Protein AF-A0A6L4A981-F1 (afdb_monomer_lite)

Radius of gyration: 19.8 Å; chains: 1; bounding box: 22×56×49 Å

pLDDT: mean 72.38, std 17.33, range [39.31, 90.94]

Sequence (71 aa):
MLYDLQKTRILAGQRTTTTSTTNKVSIKGTREELIAQIAALDEAYEAGNLDEEEYETQRQALKDALRRHFK

Structure (mmCIF, N/CA/C/O backbone):
data_AF-A0A6L4A981-F1
#
_entry.id   AF-A0A6L4A981-F1
#
loop_
_atom_site.group_PDB
_atom_site.id
_atom_site.type_symbol
_atom_site.label_atom_id
_atom_site.label_alt_id
_atom_site.label_comp_id
_atom_site.label_asym_id
_atom_site.label_entity_id
_atom_site.label_seq_id
_atom_site.pdbx_PDB_ins_code
_atom_site.Cartn_x
_atom_site.Cartn_y
_atom_site.Cartn_z
_atom_site.occupancy
_atom_site.B_iso_or_equiv
_atom_site.auth_seq_id
_atom_site.auth_comp_id
_atom_site.auth_asym_id
_atom_site.auth_atom_id
_atom_site.pdbx_PDB_model_num
ATOM 1 N N . MET A 1 1 ? -9.788 -45.511 33.840 1.00 54.31 1 MET A N 1
ATOM 2 C CA . MET A 1 1 ? -9.569 -44.227 33.143 1.00 54.31 1 MET A CA 1
ATOM 3 C C . MET A 1 1 ? -8.097 -44.135 32.781 1.00 54.31 1 MET A C 1
ATOM 5 O O . MET A 1 1 ? -7.304 -43.713 33.609 1.00 54.31 1 MET A O 1
ATOM 9 N N . LEU A 1 2 ? -7.724 -44.618 31.596 1.00 51.00 2 LEU A N 1
ATOM 10 C CA . LEU A 1 2 ? -6.359 -44.545 31.079 1.00 51.00 2 LEU A CA 1
ATOM 11 C C . LEU A 1 2 ? -6.463 -43.899 29.697 1.00 51.00 2 LEU A C 1
ATOM 13 O O . LEU A 1 2 ? -7.048 -44.480 28.788 1.00 51.00 2 LEU A O 1
ATOM 17 N N . TYR A 1 3 ? -6.020 -42.648 29.600 1.00 45.66 3 TYR A N 1
ATOM 18 C CA . TYR A 1 3 ? -6.024 -41.879 28.362 1.00 45.66 3 TYR A CA 1
ATOM 19 C C . TYR A 1 3 ? -4.968 -42.455 27.422 1.00 45.66 3 TYR A C 1
ATOM 21 O O . TYR A 1 3 ? -3.774 -42.286 27.662 1.00 45.66 3 TYR A O 1
ATOM 29 N N . ASP A 1 4 ? -5.405 -43.123 26.360 1.00 56.81 4 ASP A N 1
ATOM 30 C CA . ASP A 1 4 ? -4.520 -43.518 25.272 1.00 56.81 4 ASP A CA 1
ATOM 31 C C . ASP A 1 4 ? -4.428 -42.348 24.282 1.00 56.81 4 ASP A C 1
ATOM 33 O O . ASP A 1 4 ? -5.340 -42.068 23.502 1.00 56.81 4 ASP A O 1
ATOM 37 N N . LEU A 1 5 ? -3.338 -41.588 24.391 1.00 58.66 5 LEU A N 1
ATOM 38 C CA . LEU A 1 5 ? -3.016 -40.452 23.532 1.00 58.66 5 LEU A CA 1
ATOM 39 C C . LEU A 1 5 ? -2.302 -40.977 22.273 1.00 58.66 5 LEU A C 1
ATOM 41 O O . LEU A 1 5 ? -1.094 -40.810 22.088 1.00 58.66 5 LEU A O 1
ATOM 45 N N . GLN A 1 6 ? -3.050 -41.664 21.410 1.00 58.97 6 GLN A N 1
ATOM 46 C CA . GLN A 1 6 ? -2.542 -42.174 20.137 1.00 58.97 6 GLN A CA 1
ATOM 47 C C . GLN A 1 6 ? -2.414 -41.014 19.140 1.00 58.97 6 GLN A C 1
ATOM 49 O O . GLN A 1 6 ? -3.377 -40.543 18.540 1.00 58.97 6 GLN A O 1
ATOM 54 N N . LYS A 1 7 ? -1.171 -40.542 19.015 1.00 57.19 7 LYS A N 1
ATOM 55 C CA . LYS A 1 7 ? -0.667 -39.527 18.087 1.00 57.19 7 LYS A CA 1
ATOM 56 C C . LYS A 1 7 ? -1.075 -39.820 16.637 1.00 57.19 7 LYS A C 1
ATOM 58 O O . LYS A 1 7 ? -0.350 -40.498 15.909 1.00 57.19 7 LYS A O 1
ATOM 63 N N . THR A 1 8 ? -2.166 -39.229 16.167 1.00 54.12 8 THR A N 1
ATOM 64 C CA . THR A 1 8 ? -2.469 -39.137 14.736 1.00 54.12 8 THR A CA 1
ATOM 65 C C . THR A 1 8 ? -1.651 -38.011 14.117 1.00 54.12 8 THR A C 1
ATOM 67 O O . THR A 1 8 ? -1.982 -36.829 14.140 1.00 54.12 8 THR A O 1
ATOM 70 N N . ARG A 1 9 ? -0.507 -38.423 13.574 1.00 55.47 9 ARG A N 1
ATOM 71 C CA . ARG A 1 9 ? 0.368 -37.649 12.701 1.00 55.47 9 ARG A CA 1
ATOM 72 C C . ARG A 1 9 ? -0.401 -37.286 11.420 1.00 55.47 9 ARG A C 1
ATOM 74 O O . ARG A 1 9 ? -0.398 -38.060 10.470 1.00 55.47 9 ARG A O 1
ATOM 81 N N . ILE A 1 10 ? -1.046 -36.120 11.382 1.00 58.38 10 ILE A N 1
ATOM 82 C CA . ILE A 1 10 ? -1.552 -35.540 10.130 1.00 58.38 10 ILE A CA 1
ATOM 83 C C . ILE A 1 10 ? -0.377 -34.846 9.428 1.00 58.38 10 ILE A C 1
ATOM 85 O O . ILE A 1 10 ? -0.078 -33.680 9.663 1.00 58.38 10 ILE A O 1
ATOM 89 N N . LEU A 1 11 ? 0.324 -35.603 8.579 1.00 56.09 11 LEU A N 1
ATOM 90 C CA . LEU A 1 11 ? 1.021 -35.055 7.415 1.00 56.09 11 LEU A CA 1
ATOM 91 C C . LEU A 1 11 ? 0.017 -35.043 6.259 1.00 56.09 11 LEU A C 1
ATOM 93 O O . LEU A 1 11 ? -0.121 -36.046 5.568 1.00 56.09 11 LEU A O 1
ATOM 97 N N . ALA A 1 12 ? -0.676 -33.926 6.054 1.00 50.19 12 ALA A N 1
ATOM 98 C CA . ALA A 1 12 ? -1.266 -33.576 4.764 1.00 50.19 12 ALA A CA 1
ATOM 99 C C . ALA A 1 12 ? -1.731 -32.116 4.788 1.00 50.19 12 ALA A C 1
ATOM 101 O O . ALA A 1 12 ? -2.741 -31.784 5.393 1.00 50.19 12 ALA A O 1
ATOM 102 N N . GLY A 1 13 ? -0.958 -31.265 4.114 1.00 54.38 13 GLY A N 1
ATOM 103 C CA . GLY A 1 13 ? -1.483 -30.163 3.314 1.00 54.38 13 GLY A CA 1
ATOM 104 C C . GLY A 1 13 ? -2.436 -29.179 3.985 1.00 54.38 13 GLY A C 1
ATOM 105 O O . GLY A 1 13 ? -3.629 -29.225 3.736 1.00 54.38 13 GLY A O 1
ATOM 106 N N . GLN A 1 14 ? -1.885 -28.189 4.678 1.00 47.16 14 GLN A N 1
ATOM 107 C CA . GLN A 1 14 ? -2.248 -26.789 4.453 1.00 47.16 14 GLN A CA 1
ATOM 108 C C . GLN A 1 14 ? -1.227 -25.930 5.187 1.00 47.16 14 GLN A C 1
ATOM 110 O O . GLN A 1 14 ? -1.124 -25.959 6.410 1.00 47.16 14 GLN A O 1
ATOM 115 N N . ARG A 1 15 ? -0.413 -25.203 4.414 1.00 48.00 15 ARG A N 1
ATOM 116 C CA . ARG A 1 15 ? 0.404 -24.114 4.947 1.00 48.00 15 ARG A CA 1
ATOM 117 C C . ARG A 1 15 ? -0.562 -23.153 5.624 1.00 48.00 15 ARG A C 1
ATOM 119 O O . ARG A 1 15 ? -1.392 -22.540 4.963 1.00 48.00 15 ARG A O 1
ATOM 126 N N . THR A 1 16 ? -0.451 -23.093 6.939 1.00 47.78 16 THR A N 1
ATOM 127 C CA . THR A 1 16 ? -1.125 -22.140 7.801 1.00 47.78 16 THR A CA 1
ATOM 128 C C . THR A 1 16 ? -0.834 -20.732 7.299 1.00 47.78 16 THR A C 1
ATOM 130 O O . THR A 1 16 ? 0.306 -20.264 7.313 1.00 47.78 16 THR A O 1
ATOM 133 N N . THR A 1 17 ? -1.883 -20.065 6.840 1.00 49.66 17 THR A N 1
ATOM 134 C CA . THR A 1 17 ? -2.042 -18.624 6.990 1.00 49.66 17 THR A CA 1
ATOM 135 C C . THR A 1 17 ? -1.808 -18.245 8.453 1.00 49.66 17 THR A C 1
ATOM 137 O O . THR A 1 17 ? -2.261 -18.976 9.334 1.00 49.66 17 THR A O 1
ATOM 140 N N . THR A 1 18 ? -1.178 -17.084 8.683 1.00 51.50 18 THR A N 1
ATOM 141 C CA . THR A 1 18 ? -0.975 -16.402 9.987 1.00 51.50 18 THR A CA 1
ATOM 142 C C . THR A 1 18 ? 0.038 -17.108 10.905 1.00 51.50 18 THR A C 1
ATOM 144 O O . THR A 1 18 ? -0.006 -18.316 11.068 1.00 51.50 18 THR A O 1
ATOM 147 N N . THR A 1 19 ? 1.050 -16.500 11.526 1.00 55.19 19 THR A N 1
ATOM 148 C CA . THR A 1 19 ? 1.381 -15.111 11.888 1.00 55.19 19 THR A CA 1
ATOM 149 C C . THR A 1 19 ? 2.807 -15.163 12.457 1.00 55.19 19 THR A C 1
ATOM 151 O O . THR A 1 19 ? 3.066 -16.056 13.262 1.00 55.19 19 THR A O 1
ATOM 154 N N . SER A 1 20 ? 3.708 -14.238 12.105 1.00 44.22 20 SER A N 1
ATOM 155 C CA . SER A 1 20 ? 4.635 -13.578 13.056 1.00 44.22 20 SER A CA 1
ATOM 156 C C . SER A 1 20 ? 5.820 -12.902 12.367 1.00 44.22 20 SER A C 1
ATOM 158 O O . SER A 1 20 ? 6.754 -13.542 11.894 1.00 44.22 20 SER A O 1
ATOM 160 N N . THR A 1 21 ? 5.779 -11.574 12.435 1.00 43.75 21 THR A N 1
ATOM 161 C CA . THR A 1 21 ? 6.872 -10.746 12.951 1.00 43.75 21 THR A CA 1
ATOM 162 C C . THR A 1 21 ? 8.213 -10.854 12.238 1.00 43.75 21 THR A C 1
ATOM 164 O O . THR A 1 21 ? 9.186 -11.416 12.727 1.00 43.75 21 THR A O 1
ATOM 167 N N . THR A 1 22 ? 8.321 -10.102 11.152 1.00 39.31 22 THR A N 1
ATOM 168 C CA . THR A 1 22 ? 9.312 -9.026 11.118 1.00 39.31 22 THR A CA 1
ATOM 169 C C . THR A 1 22 ? 8.670 -7.887 10.333 1.00 39.31 22 THR A C 1
ATOM 171 O O . THR A 1 22 ? 8.570 -7.975 9.115 1.00 39.31 22 THR A O 1
ATOM 174 N N . ASN A 1 23 ? 8.248 -6.813 11.009 1.00 51.34 23 ASN A N 1
ATOM 175 C CA . ASN A 1 23 ? 7.918 -5.521 10.384 1.00 51.34 23 ASN A CA 1
ATOM 176 C C . ASN A 1 23 ? 9.198 -4.855 9.826 1.00 51.34 23 ASN A C 1
ATOM 178 O O . ASN A 1 23 ? 9.511 -3.700 10.081 1.00 51.34 23 ASN A O 1
ATOM 182 N N . LYS A 1 24 ? 9.995 -5.612 9.073 1.00 47.12 24 LYS A N 1
ATOM 183 C CA . LYS A 1 24 ? 10.833 -5.083 8.011 1.00 47.12 24 LYS A CA 1
ATOM 184 C C . LYS A 1 24 ? 10.008 -5.327 6.770 1.00 47.12 24 LYS A C 1
ATOM 186 O O . LYS A 1 24 ? 9.987 -6.451 6.275 1.00 47.12 24 LYS A O 1
ATOM 191 N N . VAL A 1 25 ? 9.320 -4.293 6.293 1.00 55.53 25 VAL A N 1
ATOM 192 C CA . VAL A 1 25 ? 8.748 -4.286 4.948 1.00 55.53 25 VAL A CA 1
ATOM 193 C C . VAL A 1 25 ? 9.929 -4.481 4.000 1.00 55.53 25 VAL A C 1
ATOM 195 O O . VAL A 1 25 ? 10.656 -3.553 3.657 1.00 55.53 25 VAL A O 1
ATOM 198 N N . SER A 1 26 ? 10.225 -5.735 3.678 1.00 52.66 26 SER A N 1
ATOM 199 C CA . SER A 1 26 ? 11.204 -6.069 2.664 1.00 52.66 26 SER A CA 1
ATOM 200 C C . SER A 1 26 ? 10.483 -5.764 1.367 1.00 52.66 26 SER A C 1
ATOM 202 O O . SER A 1 26 ? 9.658 -6.554 0.917 1.00 52.66 26 SER A O 1
ATOM 204 N N . ILE A 1 27 ? 10.725 -4.575 0.813 1.00 58.16 27 ILE A N 1
ATOM 205 C CA . ILE A 1 27 ? 10.095 -4.084 -0.418 1.00 58.16 27 ILE A CA 1
ATOM 206 C C . ILE A 1 27 ? 10.688 -4.822 -1.641 1.00 58.16 27 ILE A C 1
ATOM 208 O O . ILE A 1 27 ? 11.192 -4.231 -2.592 1.00 58.16 27 ILE A O 1
ATOM 212 N N . LYS A 1 28 ? 10.713 -6.154 -1.571 1.00 56.62 28 LYS A N 1
ATOM 213 C CA . LYS A 1 28 ? 11.102 -7.101 -2.616 1.00 56.62 28 LYS A CA 1
ATOM 214 C C . LYS A 1 28 ? 9.936 -8.068 -2.837 1.00 56.62 28 LYS A C 1
ATOM 216 O O . LYS A 1 28 ? 10.103 -9.275 -2.719 1.00 56.62 28 LYS A O 1
ATOM 221 N N . GLY A 1 29 ? 8.751 -7.513 -3.072 1.00 63.59 29 GLY A N 1
ATOM 222 C CA . GLY A 1 29 ? 7.589 -8.270 -3.521 1.00 63.59 29 GLY A CA 1
ATOM 223 C C . GLY A 1 29 ? 7.510 -8.278 -5.045 1.00 63.59 29 GLY A C 1
ATOM 224 O O . GLY A 1 29 ? 7.989 -7.356 -5.712 1.00 63.59 29 GLY A O 1
ATOM 225 N N . THR A 1 30 ? 6.895 -9.314 -5.595 1.00 77.94 30 THR A N 1
ATOM 226 C CA . THR A 1 30 ? 6.389 -9.314 -6.972 1.00 77.94 30 THR A CA 1
ATOM 227 C C . THR A 1 30 ? 5.400 -8.156 -7.178 1.00 77.94 30 THR A C 1
ATOM 229 O O . THR A 1 30 ? 4.850 -7.6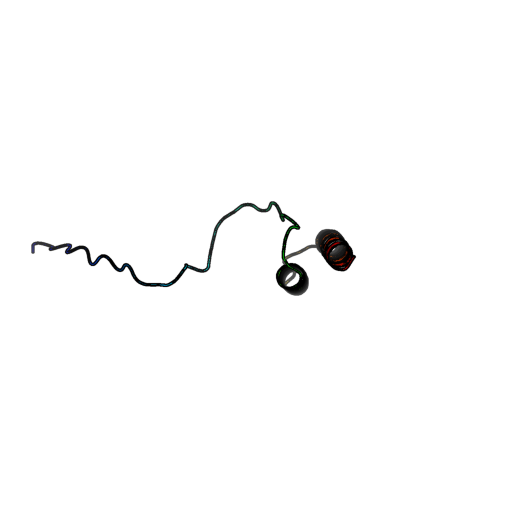07 -6.220 1.00 77.94 30 THR A O 1
ATOM 232 N N . ARG A 1 31 ? 5.137 -7.765 -8.432 1.00 81.19 31 ARG A N 1
ATOM 233 C CA . ARG A 1 31 ? 4.141 -6.726 -8.770 1.00 81.19 31 ARG A CA 1
ATOM 234 C C . ARG A 1 31 ? 2.808 -6.910 -8.025 1.00 81.19 31 ARG A C 1
ATOM 236 O O . ARG A 1 31 ? 2.233 -5.932 -7.559 1.00 81.19 31 ARG A O 1
ATOM 243 N N . GLU A 1 32 ? 2.326 -8.145 -7.936 1.00 81.31 32 GLU A N 1
ATOM 244 C CA . GLU A 1 32 ? 1.060 -8.498 -7.284 1.00 81.31 32 GLU A CA 1
ATOM 245 C C . GLU A 1 32 ? 1.115 -8.271 -5.770 1.00 81.31 32 GLU A C 1
ATOM 247 O O . GLU A 1 32 ? 0.184 -7.704 -5.205 1.00 81.31 32 GLU A O 1
ATOM 252 N N . GLU A 1 33 ? 2.233 -8.607 -5.123 1.00 85.12 33 GLU A N 1
ATOM 253 C CA . GLU A 1 33 ? 2.443 -8.335 -3.697 1.00 85.12 33 GLU A CA 1
ATOM 254 C C . GLU A 1 33 ? 2.523 -6.837 -3.397 1.00 85.12 33 GLU A C 1
ATOM 256 O O . GLU A 1 33 ? 1.984 -6.393 -2.389 1.00 85.12 33 GLU A O 1
ATOM 261 N N . LEU A 1 34 ? 3.151 -6.040 -4.269 1.00 84.50 34 LEU A N 1
ATOM 262 C CA . LEU A 1 34 ? 3.197 -4.582 -4.101 1.00 84.50 34 LEU A CA 1
ATOM 263 C C . LEU A 1 34 ? 1.802 -3.955 -4.221 1.00 84.50 34 LEU A C 1
ATOM 265 O O . LEU A 1 34 ? 1.473 -3.051 -3.459 1.00 84.50 34 LEU A O 1
ATOM 269 N N . ILE A 1 35 ? 0.966 -4.451 -5.138 1.00 86.81 35 ILE A N 1
ATOM 270 C CA . ILE A 1 35 ? -0.432 -4.009 -5.265 1.00 86.81 35 ILE A CA 1
ATOM 271 C C . ILE A 1 35 ? -1.239 -4.422 -4.027 1.00 86.81 35 ILE A C 1
ATOM 273 O O . ILE A 1 35 ? -1.977 -3.602 -3.487 1.00 86.81 35 ILE A O 1
ATOM 277 N N . ALA A 1 36 ? -1.064 -5.655 -3.543 1.00 88.06 36 ALA A N 1
ATOM 278 C CA . ALA A 1 36 ? -1.733 -6.135 -2.336 1.00 88.06 36 ALA A CA 1
ATOM 279 C C . ALA A 1 36 ? -1.323 -5.340 -1.083 1.00 88.06 36 ALA A C 1
ATOM 281 O O . ALA A 1 36 ? -2.169 -5.037 -0.247 1.00 88.06 36 ALA A O 1
ATOM 282 N N . GLN A 1 37 ? -0.048 -4.953 -0.967 1.00 86.56 37 GLN A N 1
ATOM 283 C CA . GLN A 1 37 ? 0.435 -4.114 0.133 1.00 86.56 37 GLN A CA 1
ATOM 284 C C . GLN A 1 37 ? -0.156 -2.704 0.092 1.00 86.56 37 GLN A C 1
ATOM 286 O O . GLN A 1 37 ? -0.497 -2.180 1.145 1.00 86.56 37 GLN A O 1
ATOM 291 N N . ILE A 1 38 ? -0.317 -2.103 -1.093 1.00 88.56 38 ILE A N 1
ATOM 292 C CA . ILE A 1 38 ? -0.984 -0.797 -1.226 1.00 88.56 38 ILE A CA 1
ATOM 293 C C . ILE A 1 38 ? -2.450 -0.909 -0.796 1.00 88.56 38 ILE A C 1
ATOM 295 O O . ILE A 1 38 ? -2.906 -0.083 -0.017 1.00 88.56 38 ILE A O 1
ATOM 299 N N . ALA A 1 39 ? -3.156 -1.955 -1.235 1.00 90.00 39 ALA A N 1
ATOM 300 C CA . ALA A 1 39 ? -4.549 -2.175 -0.848 1.00 90.00 39 ALA A CA 1
ATOM 301 C C . ALA A 1 39 ? -4.706 -2.360 0.671 1.00 90.00 39 ALA A C 1
ATOM 303 O O . ALA A 1 39 ? -5.572 -1.740 1.275 1.00 90.00 39 ALA A O 1
ATOM 304 N N . ALA A 1 40 ? -3.831 -3.151 1.302 1.00 89.44 40 ALA A N 1
ATOM 305 C CA . ALA A 1 40 ? -3.834 -3.325 2.755 1.00 89.44 40 ALA A CA 1
ATOM 306 C C . ALA A 1 40 ? -3.521 -2.018 3.505 1.00 89.44 40 ALA A C 1
ATOM 308 O O . ALA A 1 40 ? -4.035 -1.792 4.598 1.00 89.44 40 ALA A O 1
ATOM 309 N N . LEU A 1 41 ? -2.679 -1.159 2.924 1.00 88.19 41 LEU A N 1
ATOM 310 C CA . LEU A 1 41 ? -2.352 0.147 3.488 1.00 88.19 41 LEU A CA 1
ATOM 311 C C . LEU A 1 41 ? -3.545 1.110 3.425 1.00 88.19 41 LEU A C 1
ATOM 313 O O . LEU A 1 41 ? -3.827 1.792 4.407 1.00 88.19 41 LEU A O 1
ATOM 317 N N . ASP A 1 42 ? -4.242 1.141 2.286 1.00 89.06 42 ASP A N 1
ATOM 318 C CA . ASP A 1 42 ? -5.463 1.928 2.094 1.00 89.06 42 ASP A CA 1
ATOM 319 C C . ASP A 1 42 ? -6.546 1.478 3.092 1.00 89.06 42 ASP A C 1
ATOM 321 O O . ASP A 1 42 ? -7.133 2.303 3.785 1.00 89.06 42 ASP A O 1
ATOM 325 N N . GLU A 1 43 ? -6.734 0.166 3.254 1.00 90.75 43 GLU A N 1
ATOM 326 C CA . GLU A 1 43 ? -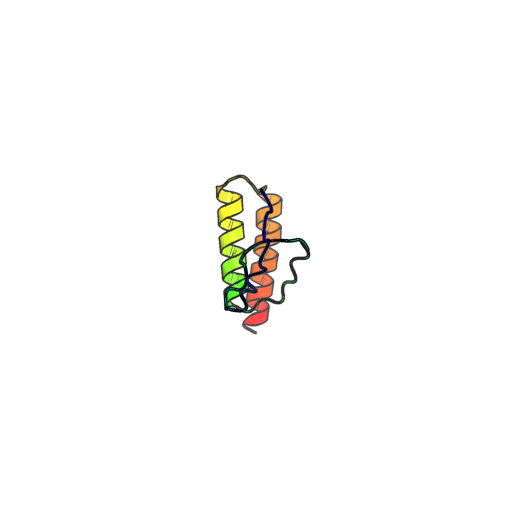7.709 -0.410 4.189 1.00 90.75 43 GLU A CA 1
ATOM 327 C C . GLU A 1 43 ? -7.364 -0.098 5.660 1.00 90.75 43 GLU A C 1
ATOM 329 O O . GLU A 1 43 ? -8.248 0.188 6.468 1.00 90.75 43 GLU A O 1
ATOM 334 N N . ALA A 1 44 ? -6.075 -0.090 6.020 1.00 88.19 44 ALA A N 1
ATOM 335 C CA . ALA A 1 44 ? -5.620 0.282 7.360 1.00 88.19 44 ALA A CA 1
ATOM 336 C C . ALA A 1 44 ? -5.850 1.770 7.676 1.00 88.19 44 ALA A C 1
ATOM 338 O O . ALA A 1 44 ? -6.219 2.098 8.807 1.00 88.19 44 ALA A O 1
ATOM 339 N N . TYR A 1 45 ? -5.657 2.651 6.690 1.00 87.81 45 TYR A N 1
ATOM 340 C CA . TYR A 1 45 ? -5.945 4.080 6.817 1.00 87.81 45 TYR A CA 1
ATOM 341 C C . TYR A 1 45 ? -7.455 4.345 6.902 1.00 87.81 45 TYR A C 1
ATOM 343 O O . TYR A 1 45 ? -7.894 5.056 7.802 1.00 87.81 45 TYR A O 1
ATOM 351 N N . GLU A 1 46 ? -8.274 3.701 6.061 1.00 89.44 46 GLU A N 1
ATOM 352 C CA . GLU A 1 46 ? -9.740 3.810 6.151 1.00 89.44 46 GLU A CA 1
ATOM 353 C C . GLU A 1 46 ? -10.291 3.281 7.483 1.00 89.44 46 GLU A C 1
ATOM 355 O O . GLU A 1 46 ? -11.248 3.831 8.030 1.00 89.44 46 GLU A O 1
ATOM 360 N N . ALA A 1 47 ? -9.662 2.247 8.045 1.00 90.94 47 ALA A N 1
ATOM 361 C CA . ALA A 1 47 ? -9.996 1.730 9.367 1.00 90.94 47 ALA A CA 1
ATOM 362 C C . ALA A 1 47 ? -9.547 2.649 10.524 1.00 90.94 47 ALA A C 1
ATOM 364 O O . ALA A 1 47 ? -9.868 2.359 11.677 1.00 90.94 47 ALA A O 1
ATOM 365 N N . GLY A 1 48 ? -8.795 3.722 10.247 1.00 89.62 48 GLY A N 1
ATOM 366 C CA . GLY A 1 48 ? -8.232 4.619 11.260 1.00 89.62 48 GLY A CA 1
ATOM 367 C C . GLY A 1 48 ? -7.130 3.977 12.109 1.00 89.62 48 GLY A C 1
ATOM 368 O O . GLY A 1 48 ? -6.834 4.462 13.197 1.00 89.62 48 GLY A O 1
ATOM 369 N N . ASN A 1 49 ? -6.539 2.875 11.635 1.00 86.75 49 ASN A N 1
ATOM 370 C CA . ASN A 1 49 ? -5.430 2.180 12.298 1.00 86.75 49 ASN A CA 1
ATOM 371 C C . ASN A 1 49 ? -4.057 2.745 11.899 1.00 86.75 49 ASN A C 1
ATOM 373 O O . ASN A 1 49 ? -3.035 2.241 12.368 1.00 86.75 49 ASN A O 1
ATOM 377 N N . LEU A 1 50 ? -4.032 3.732 11.001 1.00 83.38 50 LEU A N 1
ATOM 378 C CA . LEU A 1 50 ? -2.827 4.345 10.462 1.00 83.38 50 LEU A CA 1
ATOM 379 C C . LEU A 1 50 ? -3.011 5.862 10.394 1.00 83.38 50 LEU A C 1
ATOM 381 O O . LEU A 1 50 ? -4.039 6.332 9.901 1.00 83.38 50 LEU A O 1
ATOM 385 N N . ASP A 1 51 ? -2.009 6.609 10.849 1.00 88.62 51 ASP A N 1
ATOM 386 C CA . ASP A 1 51 ? -2.007 8.064 10.722 1.00 88.62 51 ASP A CA 1
ATOM 387 C C . ASP A 1 51 ? -1.732 8.487 9.274 1.00 88.62 51 ASP A C 1
ATOM 389 O O . ASP A 1 51 ? -1.048 7.798 8.515 1.00 88.62 51 ASP A O 1
ATOM 393 N N . GLU A 1 52 ? -2.244 9.655 8.886 1.00 86.56 52 GLU A N 1
ATOM 394 C CA . GLU A 1 52 ? -2.114 10.179 7.521 1.00 86.56 52 GLU A CA 1
ATOM 395 C C . GLU A 1 52 ? -0.649 10.337 7.082 1.00 86.56 52 GLU A C 1
ATOM 397 O O . GLU A 1 52 ? -0.288 9.969 5.965 1.00 86.56 52 GLU A O 1
ATOM 402 N N . GLU A 1 53 ? 0.223 10.787 7.985 1.00 88.06 53 GLU A N 1
ATOM 403 C CA . GLU A 1 53 ? 1.659 10.923 7.715 1.00 88.06 53 GLU A CA 1
ATOM 404 C C . GLU A 1 53 ? 2.331 9.555 7.475 1.00 88.06 53 GLU A C 1
ATOM 406 O O . GLU A 1 53 ? 3.151 9.388 6.560 1.00 88.06 53 GLU A O 1
ATOM 411 N N . GLU A 1 54 ? 1.954 8.540 8.259 1.00 86.25 54 GLU A N 1
ATOM 412 C CA . GLU A 1 54 ? 2.463 7.174 8.109 1.00 86.25 54 GLU A CA 1
ATOM 413 C C . GLU A 1 54 ? 1.932 6.507 6.835 1.00 86.25 54 GLU A C 1
ATOM 415 O O . GLU A 1 54 ? 2.676 5.793 6.149 1.00 86.25 54 GLU A O 1
ATOM 420 N N . TYR A 1 55 ? 0.667 6.766 6.500 1.00 88.06 55 TYR A N 1
ATOM 421 C CA . TYR A 1 55 ? 0.019 6.325 5.273 1.00 88.06 55 TYR A CA 1
ATOM 422 C C . TYR A 1 55 ? 0.728 6.878 4.039 1.00 88.06 55 TYR A C 1
ATOM 424 O O . TYR A 1 55 ? 1.158 6.108 3.175 1.00 88.06 55 TYR A O 1
ATOM 432 N N . GLU A 1 56 ? 0.918 8.196 3.958 1.00 89.75 56 GLU A N 1
ATOM 433 C CA . GLU A 1 56 ? 1.567 8.820 2.806 1.00 89.75 56 GLU A CA 1
ATOM 434 C C . GLU A 1 56 ? 2.995 8.304 2.615 1.00 89.75 56 GLU A C 1
ATOM 436 O O . GLU A 1 56 ? 3.380 7.929 1.502 1.00 89.75 56 GLU A O 1
ATOM 441 N N . THR A 1 57 ? 3.759 8.200 3.705 1.00 90.44 57 THR A N 1
ATOM 442 C CA . THR A 1 57 ? 5.145 7.720 3.676 1.00 90.44 57 THR A CA 1
ATOM 443 C C . THR A 1 57 ? 5.231 6.289 3.140 1.00 90.44 57 THR A C 1
ATOM 445 O O . THR A 1 57 ? 6.029 5.996 2.240 1.00 90.44 57 THR A O 1
ATOM 448 N N . GLN A 1 58 ? 4.389 5.385 3.649 1.00 87.31 58 GLN A N 1
ATOM 449 C CA . GLN A 1 58 ? 4.387 3.987 3.215 1.00 87.31 58 GLN A CA 1
ATOM 450 C C . GLN A 1 58 ? 3.858 3.831 1.785 1.00 87.31 58 GLN A C 1
ATOM 452 O O . GLN A 1 58 ? 4.436 3.090 0.982 1.00 87.31 58 GLN A O 1
ATOM 457 N N . ARG A 1 59 ? 2.816 4.580 1.418 1.00 88.44 59 ARG A N 1
ATOM 458 C CA . ARG A 1 59 ? 2.238 4.557 0.072 1.00 88.44 59 ARG A CA 1
ATOM 459 C C . ARG A 1 59 ? 3.221 5.049 -0.982 1.00 88.44 59 ARG A C 1
ATOM 461 O O . ARG A 1 59 ? 3.332 4.438 -2.048 1.00 88.44 59 ARG A O 1
ATOM 468 N N . GLN A 1 60 ? 3.972 6.107 -0.682 1.00 90.12 60 GLN A N 1
ATOM 469 C C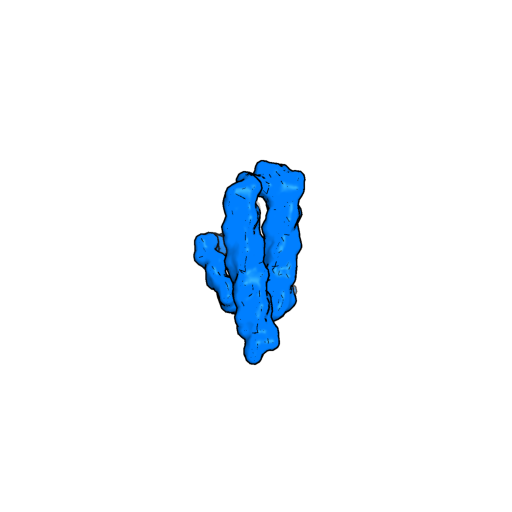A . GLN A 1 60 ? 5.018 6.627 -1.560 1.00 90.12 60 GLN A CA 1
ATOM 470 C C . GLN A 1 60 ? 6.113 5.573 -1.791 1.00 90.12 60 GLN A C 1
ATOM 472 O O . GLN A 1 60 ? 6.479 5.301 -2.937 1.00 90.12 60 GLN A O 1
ATOM 477 N N . ALA A 1 61 ? 6.579 4.915 -0.723 1.00 88.50 61 ALA A N 1
ATOM 478 C CA . ALA A 1 61 ? 7.612 3.883 -0.799 1.00 88.50 61 ALA A CA 1
ATOM 479 C C . ALA A 1 61 ? 7.179 2.672 -1.646 1.00 88.50 61 ALA A C 1
ATOM 481 O O . ALA A 1 61 ? 7.950 2.188 -2.484 1.00 88.50 61 ALA A O 1
ATOM 482 N N . LEU A 1 62 ? 5.935 2.211 -1.476 1.00 87.62 62 LEU A N 1
ATOM 483 C CA . LEU A 1 62 ? 5.364 1.114 -2.262 1.00 87.62 62 LEU A CA 1
ATOM 484 C C . LEU A 1 62 ? 5.206 1.492 -3.737 1.00 87.62 62 LEU A C 1
ATOM 486 O O . LEU A 1 62 ? 5.550 0.709 -4.624 1.00 87.62 62 LEU A O 1
ATOM 490 N N . LYS A 1 63 ? 4.755 2.717 -4.015 1.00 87.88 63 LYS A N 1
ATOM 491 C CA . LYS A 1 63 ? 4.593 3.233 -5.378 1.00 87.88 63 LYS A CA 1
ATOM 492 C C . LYS A 1 63 ? 5.934 3.379 -6.102 1.00 87.88 63 LYS A C 1
ATOM 494 O O . LYS A 1 63 ? 6.035 3.022 -7.277 1.00 87.88 63 LYS A O 1
ATOM 499 N N . ASP A 1 64 ? 6.980 3.825 -5.411 1.00 88.88 64 ASP A N 1
ATOM 500 C CA . ASP A 1 64 ? 8.336 3.916 -5.963 1.00 88.88 64 ASP A CA 1
ATOM 501 C C . ASP A 1 64 ? 8.974 2.549 -6.218 1.00 88.88 64 ASP A C 1
ATOM 503 O O . ASP A 1 64 ? 9.729 2.376 -7.182 1.00 88.88 64 ASP A O 1
ATOM 507 N N . ALA A 1 65 ? 8.688 1.563 -5.371 1.00 85.50 65 ALA A N 1
ATOM 508 C CA . ALA A 1 65 ? 9.121 0.192 -5.602 1.00 85.50 65 ALA A CA 1
ATOM 509 C C . ALA A 1 65 ? 8.386 -0.449 -6.779 1.00 85.50 65 ALA A C 1
ATOM 511 O O . ALA A 1 65 ? 9.020 -1.065 -7.636 1.00 85.50 65 ALA A O 1
ATOM 512 N N . LEU A 1 66 ? 7.077 -0.220 -6.876 1.00 85.12 66 LEU A N 1
ATOM 513 C CA . LEU A 1 66 ? 6.266 -0.664 -8.000 1.00 85.12 66 LEU A CA 1
ATOM 514 C C . LEU A 1 66 ? 6.778 -0.046 -9.308 1.00 85.12 66 LEU A C 1
ATOM 516 O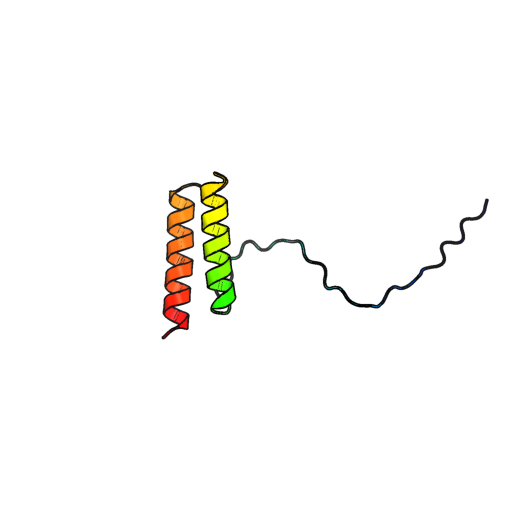 O . LEU A 1 66 ? 6.995 -0.757 -10.285 1.00 85.12 66 LEU A O 1
ATOM 520 N N . ARG A 1 67 ? 7.085 1.256 -9.309 1.00 86.94 67 ARG A N 1
ATOM 521 C CA . ARG A 1 67 ? 7.680 1.948 -10.460 1.00 86.94 67 ARG A CA 1
ATOM 522 C C . ARG A 1 67 ? 9.045 1.381 -10.856 1.00 86.94 67 ARG A C 1
ATOM 524 O O . ARG A 1 67 ? 9.319 1.266 -12.046 1.00 86.94 67 ARG A O 1
ATOM 531 N N . ARG A 1 68 ? 9.894 1.028 -9.886 1.00 84.75 68 ARG A N 1
ATOM 532 C CA . ARG A 1 68 ? 11.191 0.376 -10.144 1.00 84.75 68 ARG A CA 1
ATOM 533 C C . ARG A 1 68 ? 11.044 -1.028 -10.719 1.00 84.75 68 ARG A C 1
ATOM 535 O O . ARG A 1 68 ? 11.881 -1.415 -11.517 1.00 84.75 68 ARG A O 1
ATOM 542 N N . HIS A 1 69 ? 9.999 -1.762 -10.348 1.00 78.88 69 HIS A N 1
ATOM 543 C CA . HIS A 1 69 ? 9.734 -3.100 -10.877 1.00 78.88 69 HIS A CA 1
ATOM 544 C C . HIS A 1 69 ? 9.298 -3.078 -12.357 1.00 78.88 69 HIS A C 1
ATOM 546 O O . HIS A 1 69 ? 9.497 -4.055 -13.074 1.00 78.88 69 HIS A O 1
ATOM 552 N N . PHE A 1 7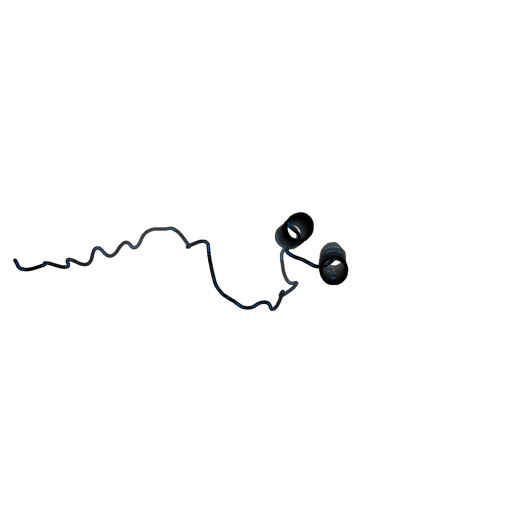0 ? 8.683 -1.992 -12.830 1.00 70.31 70 PHE A N 1
ATOM 553 C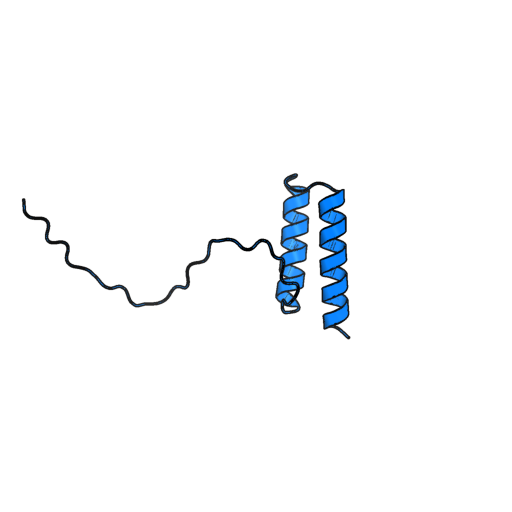 CA . PHE A 1 70 ? 8.259 -1.855 -14.231 1.00 70.31 70 PHE A CA 1
ATOM 554 C C . PHE A 1 70 ? 9.344 -1.317 -15.181 1.00 70.31 70 PHE A C 1
ATOM 556 O O . PHE A 1 70 ? 9.065 -1.172 -16.371 1.00 70.31 70 PHE A O 1
ATOM 563 N N . LYS A 1 71 ? 10.532 -0.967 -14.675 1.00 64.31 71 LYS A N 1
ATOM 564 C CA . LYS A 1 71 ? 11.636 -0.397 -15.458 1.00 64.31 71 LYS A CA 1
ATOM 565 C C . LYS A 1 71 ? 12.665 -1.465 -15.804 1.00 64.31 71 LYS A C 1
ATOM 567 O O . LYS A 1 71 ? 13.177 -1.402 -16.941 1.00 64.31 71 LYS A O 1
#

Secondary structure (DSSP, 8-state):
------------------------------HHHHHHHHHHHHHHHHTT-S-HHHHHHHHHHHHHHHHHHT-

Foldseek 3Di:
DDDDPPDPPPPDDDDDDDDDDDPPPPLPDDLVVLVVVLVVLVVCVVVVVDDPVRSVVVNVVSVVSNVVNVD